Protein AF-A0A2V8RDD7-F1 (afdb_monomer)

Nearest PDB structures (foldseek):
  5are-assembly1_W  TM=2.016E-01  e=3.801E+00  Bos taurus

Secondary structure (DSSP, 8-state):
---------HHHHHHHHHTT---HHHHHHHHHHHHHHHHHHHHHHHH-SS-HHHHHHHHIIIIIHHHS-HHHHHHIIIIITTTHHHHHHHHHHHHHHHHHHHHHTSSHHHHHHHHHHHHHHHHHHHT--S--TT-HHHHHHHHHHHHHHHTTHHHHSHHHHHHHH-TT-TT-

Structure (mmCIF, N/CA/C/O backbone):
data_AF-A0A2V8RDD7-F1
#
_entry.id   AF-A0A2V8RDD7-F1
#
loop_
_atom_site.group_PDB
_atom_site.id
_atom_site.type_symbol
_atom_site.label_atom_id
_atom_site.label_alt_id
_atom_site.label_comp_id
_atom_site.label_asym_id
_atom_site.label_entity_id
_atom_site.label_seq_id
_atom_site.pdbx_PDB_ins_code
_atom_site.Cartn_x
_atom_site.Cartn_y
_atom_site.Cartn_z
_atom_site.occupancy
_atom_site.B_iso_or_equiv
_atom_site.auth_seq_id
_atom_site.auth_comp_id
_atom_site.auth_asym_id
_atom_site.auth_atom_id
_atom_site.pdbx_PDB_model_num
ATOM 1 N N . MET A 1 1 ? -49.314 43.695 28.222 1.00 44.41 1 MET A N 1
ATOM 2 C CA . MET A 1 1 ? -48.273 44.229 27.317 1.00 44.41 1 MET A CA 1
ATOM 3 C C . MET A 1 1 ? -47.428 43.053 26.848 1.00 44.41 1 MET A C 1
ATOM 5 O O . MET A 1 1 ? -47.129 42.182 27.652 1.00 44.41 1 MET A O 1
ATOM 9 N N . ARG A 1 2 ? -47.237 42.940 25.533 1.00 45.41 2 ARG A N 1
ATOM 10 C CA . ARG A 1 2 ? -46.860 41.730 24.786 1.00 45.41 2 ARG A CA 1
ATOM 11 C C . ARG A 1 2 ? -45.346 41.461 24.852 1.00 45.41 2 ARG A C 1
ATOM 13 O O . ARG A 1 2 ? -44.582 42.398 24.696 1.00 45.41 2 ARG A O 1
ATOM 20 N N . MET A 1 3 ? -45.004 40.185 25.052 1.00 47.72 3 MET A N 1
ATOM 21 C CA . MET A 1 3 ? -43.829 39.404 24.612 1.00 47.72 3 MET A CA 1
ATOM 22 C C . MET A 1 3 ? -42.486 40.094 24.306 1.00 47.72 3 MET A C 1
ATOM 24 O O . MET A 1 3 ? -42.418 40.901 23.390 1.00 47.72 3 MET A O 1
ATOM 28 N N . SER A 1 4 ? -41.405 39.538 24.870 1.00 47.62 4 SER A N 1
ATOM 29 C CA . SER A 1 4 ? -40.337 38.894 24.074 1.00 47.62 4 SER A CA 1
ATOM 30 C C . SER A 1 4 ? -39.415 38.056 24.977 1.00 47.62 4 SER A C 1
ATOM 32 O O . SER A 1 4 ? -38.460 38.563 25.561 1.00 47.62 4 SER A O 1
ATOM 34 N N . HIS A 1 5 ? -39.714 36.762 25.113 1.00 51.16 5 HIS A N 1
ATOM 35 C CA . HIS A 1 5 ? -38.709 35.777 25.511 1.00 51.16 5 HIS A CA 1
ATOM 36 C C . HIS A 1 5 ? -37.830 35.544 24.278 1.00 51.16 5 HIS A C 1
ATOM 38 O O . HIS A 1 5 ? -38.312 34.984 23.294 1.00 51.16 5 HIS A O 1
ATOM 44 N N . ASP A 1 6 ? -36.581 36.005 24.317 1.00 54.28 6 ASP A N 1
ATOM 45 C CA . ASP A 1 6 ? -35.555 35.647 23.336 1.00 54.28 6 ASP A CA 1
ATOM 46 C C . ASP A 1 6 ? -35.332 34.129 23.391 1.00 54.28 6 ASP A C 1
ATOM 48 O O . ASP A 1 6 ? -34.621 33.596 24.246 1.00 54.28 6 ASP A O 1
ATOM 52 N N . SER A 1 7 ? -35.995 33.404 22.493 1.00 57.12 7 SER A N 1
ATOM 53 C CA . SER A 1 7 ? -35.733 31.995 22.235 1.00 57.12 7 SER A CA 1
ATOM 54 C C . SER A 1 7 ? -34.430 31.889 21.446 1.00 57.12 7 SER A C 1
ATOM 56 O O . SER A 1 7 ? -34.417 32.056 20.226 1.00 57.12 7 SER A O 1
ATOM 58 N N . LEU A 1 8 ? -33.323 31.627 22.145 1.00 60.16 8 LEU A N 1
ATOM 59 C CA . LEU A 1 8 ? -32.070 31.221 21.509 1.00 60.16 8 LEU A CA 1
ATOM 60 C C . LEU A 1 8 ? -32.330 30.017 20.581 1.00 60.16 8 LEU A C 1
ATOM 62 O O . LEU A 1 8 ? -33.080 29.114 20.964 1.00 60.16 8 LEU A O 1
ATOM 66 N N . PRO A 1 9 ? -31.722 29.970 19.383 1.00 55.25 9 PRO A N 1
ATOM 67 C CA . PRO A 1 9 ? -32.050 28.973 18.372 1.00 55.25 9 PRO A CA 1
ATOM 68 C C . PRO A 1 9 ? -31.602 27.573 18.820 1.00 55.25 9 PRO A C 1
ATOM 70 O O . PRO A 1 9 ? -30.424 27.215 18.731 1.00 55.25 9 PRO A O 1
ATOM 73 N N . SER A 1 10 ? -32.567 26.760 19.260 1.00 60.62 10 SER A N 1
ATOM 74 C CA . SER A 1 10 ? -32.457 25.309 19.502 1.00 60.62 10 SER A CA 1
ATOM 75 C C . SER A 1 10 ? -31.852 24.553 18.317 1.00 60.62 10 SER A C 1
ATOM 77 O O . SER A 1 10 ? -31.204 23.513 18.468 1.00 60.62 10 SER A O 1
ATOM 79 N N . ASP A 1 11 ? -32.019 25.122 17.131 1.00 58.12 11 ASP A N 1
ATOM 80 C CA . ASP A 1 11 ? -31.731 24.498 15.847 1.00 58.12 11 ASP A CA 1
ATOM 81 C C . ASP A 1 11 ? -30.219 24.432 15.585 1.00 58.12 11 ASP A C 1
ATOM 83 O O . ASP A 1 11 ? -29.720 23.474 14.992 1.00 58.12 11 ASP A O 1
ATOM 87 N N . ALA A 1 12 ? -29.451 25.383 16.129 1.00 55.59 12 ALA A N 1
ATOM 88 C CA . ALA A 1 12 ? -27.992 25.388 16.033 1.00 55.59 12 ALA A CA 1
ATOM 89 C C . ALA A 1 12 ? -27.339 24.287 16.892 1.00 55.59 12 ALA A C 1
ATOM 91 O O . ALA A 1 12 ? -26.274 23.767 16.543 1.00 55.59 12 ALA A O 1
ATOM 92 N N . PHE A 1 13 ? -27.973 23.895 18.003 1.00 53.38 13 PHE A N 1
ATOM 93 C CA . PHE A 1 13 ? -27.501 22.796 18.851 1.00 53.38 13 PHE A CA 1
ATOM 94 C C . PHE A 1 13 ? -27.863 21.430 18.247 1.00 53.38 13 PHE A C 1
ATOM 96 O O . PHE A 1 13 ? -27.033 20.518 18.243 1.00 53.38 13 PHE A O 1
ATOM 103 N N . ALA A 1 14 ? -29.054 21.315 17.649 1.00 53.53 14 ALA A N 1
ATOM 104 C CA . ALA A 1 14 ? -29.490 20.120 16.926 1.00 53.53 14 ALA A CA 1
ATOM 105 C C . ALA A 1 14 ? -28.627 19.844 15.677 1.00 53.53 14 ALA A C 1
ATOM 107 O O . ALA A 1 14 ? -28.181 18.713 15.470 1.00 53.53 14 ALA A O 1
ATOM 108 N N . ALA A 1 15 ? -28.287 20.882 14.903 1.00 51.41 15 ALA A N 1
ATOM 109 C CA . ALA A 1 15 ? -27.390 20.766 13.749 1.00 51.41 15 ALA A CA 1
ATOM 110 C C . ALA A 1 15 ? -25.961 20.340 14.144 1.00 51.41 15 ALA A C 1
ATOM 112 O O . ALA A 1 15 ? -25.322 19.553 13.445 1.00 51.41 15 ALA A O 1
ATOM 113 N N . ARG A 1 16 ? -25.469 20.792 15.308 1.00 51.81 16 ARG A N 1
ATOM 114 C CA . ARG A 1 16 ? -24.179 20.356 15.878 1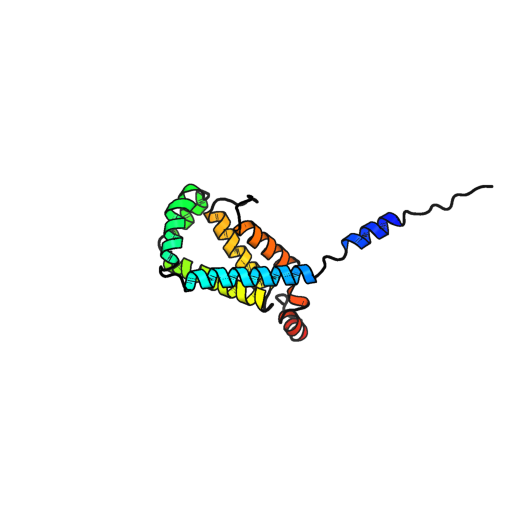.00 51.81 16 ARG A CA 1
ATOM 115 C C . ARG A 1 16 ? -24.195 18.906 16.373 1.00 51.81 16 ARG A C 1
ATOM 117 O O . ARG A 1 16 ? -23.149 18.258 16.377 1.00 51.81 16 ARG A O 1
ATOM 124 N N . ALA A 1 17 ? -25.352 18.391 16.789 1.00 50.78 17 ALA A N 1
ATOM 125 C CA . ALA A 1 17 ? -25.509 17.009 17.242 1.00 50.78 17 ALA A CA 1
ATOM 126 C C . ALA A 1 17 ? -25.613 16.010 16.074 1.00 50.78 17 ALA A C 1
ATOM 128 O O . ALA A 1 17 ? -25.076 14.905 16.170 1.00 50.78 17 ALA A O 1
ATOM 129 N N . ALA A 1 18 ? -26.226 16.412 14.955 1.00 47.41 18 ALA A N 1
ATOM 130 C CA . ALA A 1 18 ? -26.403 15.569 13.769 1.00 47.41 18 ALA A CA 1
ATOM 131 C C . ALA A 1 18 ? -25.075 15.148 13.101 1.00 47.41 18 ALA A C 1
ATOM 133 O O . ALA A 1 18 ? -24.980 14.058 12.545 1.00 47.41 18 ALA A O 1
ATOM 134 N N . PHE A 1 19 ? -24.015 15.955 13.225 1.00 47.34 19 PHE A N 1
ATOM 135 C CA . PHE A 1 19 ? -22.680 15.644 12.689 1.00 47.34 19 PHE A CA 1
ATOM 136 C C . PHE A 1 19 ? -21.835 14.701 13.563 1.00 47.34 19 PHE A C 1
ATOM 138 O O . PHE A 1 19 ? -20.706 14.365 13.201 1.00 47.34 19 PHE A O 1
ATOM 145 N N . ARG A 1 20 ? -22.327 14.276 14.736 1.00 54.03 20 ARG A N 1
ATOM 146 C CA . ARG A 1 20 ? -21.468 13.681 15.778 1.00 54.03 20 ARG A CA 1
ATOM 147 C C . ARG A 1 20 ? -21.349 12.157 15.747 1.00 54.03 20 ARG A C 1
ATOM 149 O O . ARG A 1 20 ? -20.611 11.588 16.552 1.00 54.03 20 ARG A O 1
ATOM 156 N N . TYR A 1 21 ? -22.000 11.496 14.799 1.00 51.59 21 TYR A N 1
ATOM 157 C CA . TYR A 1 21 ? -21.933 10.047 14.665 1.00 51.59 21 TYR A CA 1
ATOM 158 C C . TYR A 1 21 ? -21.514 9.679 13.250 1.00 51.59 21 TYR A C 1
ATOM 160 O O . TYR A 1 21 ? -22.348 9.330 12.427 1.00 51.59 21 TYR A O 1
ATOM 168 N N . VAL A 1 22 ? -20.205 9.698 12.973 1.00 55.88 22 VAL A N 1
ATOM 169 C CA . VAL A 1 22 ? -19.676 8.783 11.953 1.00 55.88 22 VAL A CA 1
ATOM 170 C C . VAL A 1 22 ? -20.031 7.384 12.458 1.00 55.88 22 VAL A C 1
ATOM 172 O O . VAL A 1 22 ? -19.521 6.998 13.520 1.00 55.88 22 VAL A O 1
ATOM 175 N N . PRO A 1 23 ? -20.930 6.634 11.793 1.00 63.59 23 PRO A N 1
ATOM 176 C CA . PRO A 1 23 ? -21.314 5.319 12.271 1.00 63.59 23 PRO A CA 1
ATOM 177 C C . PRO A 1 23 ? -20.066 4.453 12.195 1.00 63.59 23 PRO A C 1
ATOM 179 O O . PRO A 1 23 ? -19.604 4.089 11.119 1.00 63.59 23 PRO A O 1
ATOM 182 N N . ARG A 1 24 ? -19.472 4.153 13.350 1.00 65.81 24 ARG A N 1
ATOM 183 C CA . ARG A 1 24 ? -18.195 3.429 13.444 1.00 65.81 24 ARG A CA 1
ATOM 184 C C . ARG A 1 24 ? -18.250 2.055 12.759 1.00 65.81 24 ARG A C 1
ATOM 186 O O . ARG A 1 24 ? -17.214 1.532 12.372 1.00 65.81 24 ARG A O 1
ATOM 193 N N . ALA A 1 25 ? -19.452 1.517 12.543 1.00 68.62 25 ALA A N 1
ATOM 194 C CA . ALA A 1 25 ? -19.710 0.334 11.727 1.00 68.62 25 ALA A CA 1
ATOM 195 C C . ALA A 1 25 ? -19.284 0.496 10.254 1.00 68.62 25 ALA A C 1
ATOM 197 O O . ALA A 1 25 ? -18.708 -0.430 9.693 1.00 68.62 25 ALA A O 1
ATOM 198 N N . LEU A 1 26 ? -19.478 1.672 9.643 1.00 72.88 26 LEU A N 1
ATOM 199 C CA . LEU A 1 26 ? -19.018 1.945 8.273 1.00 72.88 26 LEU A CA 1
ATOM 200 C C . LEU A 1 26 ? -17.494 1.868 8.166 1.00 72.88 26 LEU A C 1
ATOM 202 O O . LEU A 1 26 ? -16.978 1.346 7.185 1.00 72.88 26 LEU A O 1
ATOM 206 N N . LEU A 1 27 ? -16.773 2.322 9.196 1.00 73.62 27 LEU A N 1
ATOM 207 C CA . LEU A 1 27 ? -15.313 2.218 9.236 1.00 73.62 27 LEU A CA 1
ATOM 208 C C . LEU A 1 27 ? -14.848 0.761 9.316 1.00 73.62 27 LEU A C 1
ATOM 210 O O . LEU A 1 27 ? -13.843 0.412 8.708 1.00 73.62 27 LEU A O 1
ATOM 214 N N . VAL A 1 28 ? -15.580 -0.099 10.030 1.00 74.69 28 VAL A N 1
ATOM 215 C CA . VAL A 1 28 ? -15.287 -1.540 10.081 1.00 74.69 28 VAL A CA 1
ATOM 216 C C . VAL A 1 28 ? -15.555 -2.196 8.727 1.00 74.69 28 VAL A C 1
ATOM 218 O O . VAL A 1 28 ? -14.721 -2.968 8.266 1.00 74.69 28 VAL A O 1
ATOM 221 N N . ILE A 1 29 ? -16.666 -1.857 8.065 1.00 80.81 29 ILE A N 1
ATOM 222 C CA . ILE A 1 29 ? -16.978 -2.362 6.719 1.00 80.81 29 ILE A CA 1
ATOM 223 C C . ILE A 1 29 ? -15.887 -1.939 5.730 1.00 80.81 29 ILE A C 1
ATOM 225 O O . ILE A 1 29 ? -15.358 -2.787 5.019 1.00 80.81 29 ILE A O 1
ATOM 229 N N . LEU A 1 30 ? -15.495 -0.661 5.735 1.00 81.75 30 LEU A N 1
ATOM 230 C CA . LEU A 1 30 ? -14.425 -0.137 4.884 1.00 81.75 30 LEU A CA 1
ATOM 231 C C . LEU A 1 30 ? -13.087 -0.840 5.151 1.00 81.75 30 LEU A C 1
ATOM 233 O O . LEU A 1 30 ? -12.395 -1.226 4.213 1.00 81.75 30 LEU A O 1
ATOM 237 N N . ARG A 1 31 ? -12.744 -1.048 6.429 1.00 83.31 31 ARG A N 1
ATOM 238 C CA . ARG A 1 31 ? -11.522 -1.744 6.856 1.00 83.31 31 ARG A CA 1
ATOM 239 C C . ARG A 1 31 ? -11.487 -3.181 6.343 1.00 83.31 31 ARG A C 1
ATOM 241 O O . ARG A 1 31 ? -10.484 -3.604 5.778 1.00 83.31 31 ARG A O 1
ATOM 248 N N . VAL A 1 32 ? -12.571 -3.929 6.550 1.00 82.38 32 VAL A N 1
ATOM 249 C CA . VAL A 1 32 ? -12.677 -5.322 6.099 1.00 82.38 32 VAL A CA 1
ATOM 250 C C . VAL A 1 32 ? -12.644 -5.381 4.578 1.00 82.38 32 VAL A C 1
ATOM 252 O O . VAL A 1 32 ? -11.918 -6.199 4.030 1.00 82.38 32 VAL A O 1
ATOM 255 N N . HIS A 1 33 ? -13.360 -4.488 3.896 1.00 86.38 33 HIS A N 1
ATOM 256 C CA . HIS A 1 33 ? -13.353 -4.405 2.440 1.00 86.38 33 HIS A CA 1
ATOM 257 C C . HIS A 1 33 ? -11.943 -4.165 1.883 1.00 86.38 33 HIS A C 1
ATOM 259 O O . HIS A 1 33 ? -11.502 -4.907 1.011 1.00 86.38 33 HIS A O 1
ATOM 265 N N . LEU A 1 34 ? -11.204 -3.205 2.448 1.00 85.25 34 LEU A N 1
ATOM 266 C CA . LEU A 1 34 ? -9.799 -2.960 2.114 1.00 85.25 34 LEU A CA 1
ATOM 267 C C . LEU A 1 34 ? -8.916 -4.184 2.357 1.00 85.25 34 LEU A C 1
ATOM 269 O O . LEU A 1 34 ? -8.140 -4.560 1.485 1.00 85.25 34 LEU A O 1
ATOM 273 N N . GLY A 1 35 ? -9.036 -4.802 3.535 1.00 85.06 35 GLY A N 1
ATOM 274 C CA . GLY A 1 35 ? -8.262 -5.992 3.878 1.00 85.06 35 GLY A CA 1
ATOM 275 C C . GLY A 1 35 ? -8.516 -7.139 2.900 1.00 85.06 35 GLY A C 1
ATOM 276 O O . GLY A 1 35 ? -7.573 -7.768 2.433 1.00 85.06 35 GLY A O 1
ATOM 277 N N . VAL A 1 36 ? -9.781 -7.368 2.535 1.00 88.62 36 VAL A N 1
ATOM 278 C CA . VAL A 1 36 ? -10.169 -8.392 1.556 1.00 88.62 36 VAL A CA 1
ATOM 279 C C . VAL A 1 36 ? -9.614 -8.075 0.172 1.00 88.62 36 VAL A C 1
ATOM 281 O O . VAL A 1 36 ? -9.021 -8.963 -0.431 1.00 88.62 36 VAL A O 1
ATOM 284 N N . ILE A 1 37 ? -9.766 -6.842 -0.326 1.00 89.06 37 ILE A N 1
ATOM 285 C CA . ILE A 1 37 ? -9.244 -6.463 -1.648 1.00 89.06 37 ILE A CA 1
ATOM 286 C C . ILE A 1 37 ? -7.739 -6.706 -1.713 1.00 89.06 37 ILE A C 1
ATOM 288 O O . ILE A 1 37 ? -7.295 -7.379 -2.635 1.00 89.06 37 ILE A O 1
ATOM 292 N N . LEU A 1 38 ? -6.979 -6.248 -0.712 1.00 87.44 38 LEU A N 1
ATOM 293 C CA . LEU A 1 38 ? -5.521 -6.407 -0.696 1.00 87.44 38 LEU A CA 1
ATOM 294 C C . LEU A 1 38 ? -5.085 -7.870 -0.713 1.00 87.44 38 LEU A C 1
ATOM 296 O O . LEU A 1 38 ? -4.141 -8.230 -1.410 1.00 87.44 38 LEU A O 1
ATOM 300 N N . LEU A 1 39 ? -5.790 -8.726 0.024 1.00 88.69 39 LEU A N 1
ATOM 301 C CA . LEU A 1 39 ? -5.493 -10.155 0.039 1.00 88.69 39 LEU A CA 1
ATOM 302 C C . LEU A 1 39 ? -5.869 -10.829 -1.276 1.00 88.69 39 LEU A C 1
ATOM 304 O O . LEU A 1 39 ? -5.126 -11.678 -1.752 1.00 88.69 39 LEU A O 1
ATOM 308 N N . VAL A 1 40 ? -6.995 -10.457 -1.883 1.00 88.88 40 VAL A N 1
ATOM 309 C CA . VAL A 1 40 ? -7.403 -11.003 -3.184 1.00 88.88 40 VAL A CA 1
ATOM 310 C C . VAL A 1 40 ? -6.432 -10.566 -4.282 1.00 88.88 40 VAL A C 1
ATOM 312 O O . VAL A 1 40 ? -6.047 -11.396 -5.106 1.00 88.88 40 VAL A O 1
ATOM 315 N N . THR A 1 41 ? -5.989 -9.305 -4.280 1.00 86.50 41 THR A N 1
ATOM 316 C CA . THR A 1 41 ? -4.999 -8.813 -5.247 1.00 86.50 41 THR A CA 1
ATOM 317 C C . THR A 1 41 ? -3.646 -9.489 -5.063 1.00 86.50 41 THR A C 1
ATOM 319 O O . THR A 1 41 ? -3.048 -9.914 -6.050 1.00 86.50 41 THR A O 1
ATOM 322 N N . ASP A 1 42 ? -3.181 -9.650 -3.821 1.00 87.75 42 ASP A N 1
ATOM 323 C CA . ASP A 1 42 ? -1.897 -10.298 -3.537 1.00 87.75 42 ASP A CA 1
ATOM 324 C C . ASP A 1 42 ? -1.930 -11.799 -3.872 1.00 87.75 42 ASP A C 1
ATOM 326 O O . ASP A 1 42 ? -1.046 -12.311 -4.558 1.00 87.75 42 ASP A O 1
ATOM 330 N N . LEU A 1 43 ? -3.016 -12.499 -3.523 1.00 87.88 43 LEU A N 1
ATOM 331 C CA . LEU A 1 43 ? -3.225 -13.892 -3.930 1.00 87.88 43 LEU A CA 1
ATOM 332 C C . LEU A 1 43 ? -3.261 -14.044 -5.454 1.00 87.88 43 LEU A C 1
ATOM 334 O O . LEU A 1 43 ? -2.720 -15.015 -5.987 1.00 87.88 43 LEU A O 1
ATOM 338 N N . GLY A 1 44 ? -3.852 -13.084 -6.168 1.00 83.75 44 GLY A N 1
ATOM 339 C CA . GLY A 1 44 ? -3.804 -13.028 -7.629 1.00 83.75 44 GLY A CA 1
ATOM 340 C C . GLY A 1 44 ? -2.370 -12.953 -8.160 1.00 83.75 44 GLY A C 1
ATOM 341 O O . GLY A 1 44 ? -2.021 -13.684 -9.085 1.00 83.75 44 GLY A O 1
ATOM 342 N N . LYS A 1 45 ? -1.508 -12.152 -7.521 1.00 83.88 45 LYS A N 1
ATOM 343 C CA . LYS A 1 45 ? -0.079 -12.035 -7.868 1.00 83.88 45 LYS A CA 1
ATOM 344 C C . LYS A 1 45 ? 0.714 -13.300 -7.534 1.00 83.88 45 LYS A C 1
ATOM 346 O O . LYS A 1 45 ? 1.605 -13.675 -8.289 1.00 83.88 45 LYS A O 1
ATOM 351 N N . MET A 1 46 ? 0.382 -13.979 -6.436 1.00 84.88 46 MET A N 1
ATOM 352 C CA . MET A 1 46 ? 1.028 -15.234 -6.026 1.00 84.88 46 MET A CA 1
ATOM 353 C C . MET A 1 46 ? 0.637 -16.433 -6.897 1.00 84.88 46 MET A C 1
ATOM 355 O O . MET A 1 46 ? 1.442 -17.337 -7.104 1.00 84.88 46 MET A O 1
ATOM 359 N N . THR A 1 47 ? -0.609 -16.465 -7.373 1.00 85.31 47 THR A N 1
ATOM 360 C CA . THR A 1 47 ? -1.158 -17.577 -8.171 1.00 85.31 47 THR A CA 1
ATOM 361 C C . THR A 1 47 ? -1.014 -17.366 -9.678 1.00 85.31 47 THR A C 1
ATOM 363 O O . THR A 1 47 ? -1.312 -18.274 -10.462 1.00 85.31 47 THR A O 1
ATOM 366 N N . ALA A 1 48 ? -0.535 -16.193 -10.100 1.00 81.94 48 ALA A N 1
ATOM 367 C CA . ALA A 1 48 ? -0.232 -15.900 -11.490 1.00 81.94 48 ALA A CA 1
ATOM 368 C C . ALA A 1 48 ? 0.809 -16.884 -12.053 1.00 81.94 48 ALA A C 1
ATOM 370 O O . ALA A 1 48 ? 1.776 -17.267 -11.398 1.00 81.94 48 ALA A O 1
ATOM 371 N N . ARG A 1 49 ? 0.622 -17.287 -13.318 1.00 75.00 49 ARG A N 1
ATOM 372 C CA . ARG A 1 49 ? 1.550 -18.199 -14.018 1.00 75.00 49 ARG A CA 1
ATOM 373 C C . ARG A 1 49 ? 2.920 -17.572 -14.282 1.00 75.00 49 ARG A C 1
ATOM 375 O O . ARG A 1 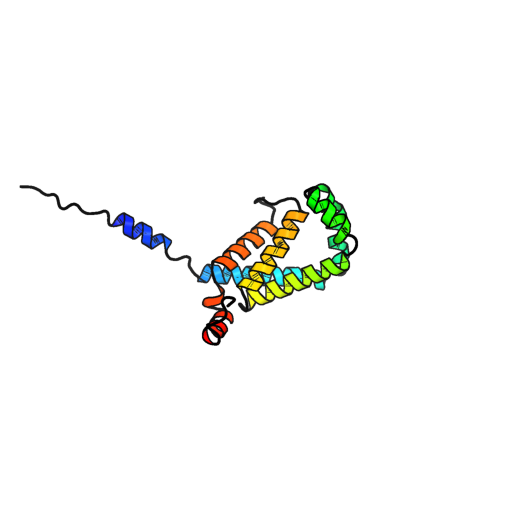49 ? 3.891 -18.299 -14.462 1.00 75.00 49 ARG A O 1
ATOM 382 N N . ALA A 1 50 ? 2.977 -16.246 -14.365 1.00 81.19 50 ALA A N 1
ATOM 383 C CA . ALA A 1 50 ? 4.198 -15.484 -14.572 1.00 81.19 50 ALA A CA 1
ATOM 384 C C . ALA A 1 50 ? 4.599 -14.787 -13.264 1.00 81.19 50 ALA A C 1
ATOM 386 O O . ALA A 1 50 ? 3.718 -14.388 -12.502 1.00 81.19 50 ALA A O 1
ATOM 387 N N . PRO A 1 51 ? 5.905 -14.611 -13.000 1.00 84.44 51 PRO A N 1
ATOM 388 C CA . PRO A 1 51 ? 6.354 -13.916 -11.804 1.00 84.44 51 PRO A CA 1
ATOM 389 C C . PRO A 1 51 ? 5.917 -12.448 -11.850 1.00 84.44 51 PRO A C 1
ATOM 391 O O . PRO A 1 51 ? 6.146 -11.759 -12.846 1.00 84.44 51 PRO A O 1
ATOM 394 N N . PHE A 1 52 ? 5.352 -11.952 -10.746 1.00 86.19 52 PHE A N 1
ATOM 395 C CA . PHE A 1 52 ? 4.903 -10.561 -10.611 1.00 86.19 52 PHE A CA 1
ATOM 396 C C . PHE A 1 52 ? 6.010 -9.542 -10.939 1.00 86.19 52 PHE A C 1
ATOM 398 O O . PHE A 1 52 ? 5.737 -8.471 -11.473 1.00 86.19 52 PHE A O 1
ATOM 405 N N . SER A 1 53 ? 7.281 -9.894 -10.718 1.00 87.19 53 SER A N 1
ATOM 406 C CA . SER A 1 53 ? 8.426 -9.066 -11.108 1.00 87.19 53 SER A CA 1
ATOM 407 C C . SER A 1 53 ? 8.453 -8.719 -12.600 1.00 87.19 53 SER A C 1
ATOM 409 O O . SER A 1 53 ? 8.876 -7.621 -12.948 1.00 87.19 53 SER A O 1
ATOM 411 N N . ALA A 1 54 ? 8.010 -9.624 -13.480 1.00 86.75 54 ALA A N 1
ATOM 412 C CA . ALA A 1 54 ? 7.973 -9.384 -14.923 1.00 86.75 54 ALA A CA 1
ATOM 413 C C . ALA A 1 54 ? 6.849 -8.412 -15.306 1.00 86.75 54 ALA A C 1
ATOM 415 O O . ALA A 1 54 ? 7.060 -7.509 -16.114 1.00 86.75 54 ALA A O 1
ATOM 416 N N . GLU A 1 55 ? 5.676 -8.555 -14.687 1.00 86.81 55 GLU A N 1
ATOM 417 C CA . GLU A 1 55 ? 4.554 -7.630 -14.868 1.00 86.81 55 GLU A CA 1
ATOM 418 C C . GLU A 1 55 ? 4.900 -6.233 -14.336 1.00 86.81 55 GLU A C 1
ATOM 420 O O . GLU A 1 55 ? 4.704 -5.234 -15.030 1.00 86.81 55 GLU A O 1
ATOM 425 N N . MET A 1 56 ? 5.501 -6.166 -13.143 1.00 87.75 56 MET A N 1
ATOM 426 C CA . MET A 1 56 ? 5.972 -4.918 -12.550 1.00 87.75 56 MET A CA 1
ATOM 427 C C . MET A 1 56 ? 7.009 -4.237 -13.445 1.00 87.75 56 MET A C 1
ATOM 429 O O . MET A 1 56 ? 6.915 -3.034 -13.673 1.00 87.75 56 MET A O 1
ATOM 433 N N . LEU A 1 57 ? 7.979 -4.986 -13.975 1.00 89.12 57 LEU A N 1
ATOM 434 C CA . LEU A 1 57 ? 9.007 -4.434 -14.855 1.00 89.12 57 LEU A CA 1
ATOM 435 C C . LEU A 1 57 ? 8.399 -3.894 -16.157 1.00 89.12 57 LEU A C 1
ATOM 437 O O . LEU A 1 57 ? 8.682 -2.757 -16.528 1.00 89.12 57 LEU A O 1
ATOM 441 N N . GLY A 1 58 ? 7.480 -4.639 -16.782 1.00 87.38 58 GLY A N 1
ATOM 442 C CA . GLY A 1 58 ? 6.753 -4.176 -17.967 1.00 87.38 58 GLY A CA 1
ATOM 443 C C . GLY A 1 58 ? 5.929 -2.909 -17.708 1.00 87.38 58 GLY A C 1
ATOM 444 O O . GLY A 1 58 ? 5.935 -1.981 -18.520 1.00 87.38 58 GLY A O 1
ATOM 445 N N . PHE A 1 59 ? 5.271 -2.820 -16.550 1.00 87.75 59 PHE A N 1
ATOM 446 C CA . PHE A 1 59 ? 4.566 -1.611 -16.122 1.00 87.75 59 PHE A CA 1
ATOM 447 C C . PHE A 1 59 ? 5.525 -0.430 -15.897 1.00 87.75 59 PHE A C 1
ATOM 449 O O . PHE A 1 59 ? 5.243 0.693 -16.330 1.00 87.75 59 PHE A O 1
ATOM 456 N N . LEU A 1 60 ? 6.664 -0.666 -15.242 1.00 88.31 60 LEU A N 1
ATOM 457 C CA . LEU A 1 60 ? 7.640 0.376 -14.938 1.00 88.31 60 LEU A CA 1
ATOM 458 C C . LEU A 1 60 ? 8.274 0.943 -16.212 1.00 88.31 60 LEU A C 1
ATOM 460 O O . LEU A 1 60 ? 8.251 2.157 -16.412 1.00 88.31 60 LEU A O 1
ATOM 464 N N . GLU A 1 61 ? 8.782 0.081 -17.090 1.00 88.31 61 GLU A N 1
ATOM 465 C CA . GLU A 1 61 ? 9.442 0.484 -18.336 1.00 88.31 61 GLU A CA 1
ATOM 466 C C . GLU A 1 61 ? 8.453 1.048 -19.364 1.00 88.31 61 GLU A C 1
ATOM 468 O O . GLU A 1 61 ? 8.753 2.027 -20.051 1.00 88.31 61 GLU A O 1
ATOM 473 N N . GLY A 1 62 ? 7.254 0.465 -19.459 1.00 85.50 62 GLY A N 1
ATOM 474 C CA . GLY A 1 62 ? 6.252 0.858 -20.447 1.00 85.50 62 GLY A CA 1
ATOM 475 C C . GLY A 1 62 ? 5.465 2.110 -20.063 1.00 85.50 62 GLY A C 1
ATOM 476 O O . GLY A 1 62 ? 5.284 3.007 -20.892 1.00 85.50 62 GLY A O 1
ATOM 477 N N . TYR A 1 63 ? 4.992 2.180 -18.816 1.00 85.38 63 TYR A N 1
ATOM 478 C CA . TYR A 1 63 ? 4.062 3.214 -18.359 1.00 85.38 63 TYR A CA 1
ATOM 479 C C . TYR A 1 63 ? 4.702 4.194 -17.373 1.00 85.38 63 TYR A C 1
ATOM 481 O O . TYR A 1 63 ? 4.594 5.408 -17.572 1.00 85.38 63 TYR A O 1
ATOM 489 N N . ALA A 1 64 ? 5.375 3.709 -16.324 1.00 85.50 64 ALA A N 1
ATOM 490 C CA . ALA A 1 64 ? 5.895 4.592 -15.276 1.00 85.50 64 ALA A CA 1
ATOM 491 C C . ALA A 1 64 ? 6.980 5.541 -15.808 1.00 85.50 64 ALA A C 1
ATOM 493 O O . ALA A 1 64 ? 6.954 6.732 -15.509 1.00 85.50 64 ALA A O 1
ATOM 494 N N . MET A 1 65 ? 7.869 5.060 -16.684 1.00 87.06 65 MET A N 1
ATOM 495 C CA . MET A 1 65 ? 8.907 5.884 -17.324 1.00 87.06 65 MET A CA 1
ATOM 496 C C . MET A 1 65 ? 8.372 7.000 -18.220 1.00 87.06 65 MET A C 1
ATOM 498 O O . MET A 1 65 ? 9.102 7.934 -18.533 1.00 87.06 65 MET A O 1
ATOM 502 N N . ARG A 1 66 ? 7.105 6.930 -18.639 1.00 84.62 66 ARG A N 1
ATOM 503 C CA . ARG A 1 66 ? 6.477 7.972 -19.462 1.00 84.62 66 ARG A CA 1
ATOM 504 C C . ARG A 1 66 ? 5.705 8.993 -18.635 1.00 84.62 66 ARG A C 1
ATOM 506 O O . ARG A 1 66 ? 5.559 10.127 -19.072 1.00 84.62 66 ARG A O 1
ATOM 513 N N . ASN A 1 67 ? 5.196 8.588 -17.471 1.00 84.19 67 ASN A N 1
ATOM 514 C CA . ASN A 1 67 ? 4.217 9.368 -16.712 1.00 84.19 67 ASN A CA 1
ATOM 515 C C . ASN A 1 67 ? 4.730 9.862 -15.352 1.00 84.19 67 ASN A C 1
ATOM 517 O O . ASN A 1 67 ? 4.258 10.889 -14.870 1.00 84.19 67 ASN A O 1
ATOM 521 N N . ALA A 1 68 ? 5.672 9.158 -14.716 1.00 83.31 68 ALA A N 1
ATOM 522 C CA . ALA A 1 68 ? 6.210 9.560 -13.418 1.00 83.31 68 ALA A CA 1
ATOM 523 C C . ALA A 1 68 ? 6.969 10.895 -13.512 1.00 83.31 68 ALA A C 1
ATOM 525 O O . ALA A 1 68 ? 7.468 11.269 -14.571 1.00 83.31 68 ALA A O 1
ATOM 526 N N . SER A 1 69 ? 7.097 11.614 -12.395 1.00 83.50 69 SER A N 1
ATOM 527 C CA . SER A 1 69 ? 7.899 12.844 -12.348 1.00 83.50 69 SER A CA 1
ATOM 528 C C . SER A 1 69 ? 9.383 12.541 -12.582 1.00 83.50 69 SER A C 1
ATOM 530 O O . SER A 1 69 ? 9.865 11.489 -12.172 1.00 83.50 69 SER A O 1
ATOM 532 N N . GLY A 1 70 ? 10.140 13.461 -13.191 1.00 83.56 70 GLY A N 1
ATOM 533 C CA . GLY A 1 70 ? 11.546 13.208 -13.556 1.00 83.56 70 GLY A CA 1
ATOM 534 C C . GLY A 1 70 ? 12.436 12.754 -12.387 1.00 83.56 70 GLY A C 1
ATOM 535 O O . GLY A 1 70 ? 13.252 11.849 -12.541 1.00 83.56 70 GLY A O 1
ATOM 536 N N . ALA A 1 71 ? 12.226 13.300 -11.184 1.00 85.44 71 ALA A N 1
ATOM 537 C CA . ALA A 1 71 ? 12.947 12.862 -9.986 1.00 85.44 71 ALA A CA 1
ATOM 538 C C . ALA A 1 71 ? 12.595 11.417 -9.580 1.00 85.44 71 ALA A C 1
ATOM 540 O O . ALA A 1 71 ? 13.476 10.640 -9.213 1.00 85.44 71 ALA A O 1
ATOM 541 N N . TYR A 1 72 ? 11.316 11.037 -9.676 1.00 85.50 72 TYR A N 1
ATOM 542 C CA . TYR A 1 72 ? 10.873 9.679 -9.363 1.00 85.50 72 TYR A CA 1
ATOM 543 C C . TYR A 1 72 ? 11.276 8.688 -10.461 1.00 85.50 72 TYR A C 1
ATOM 545 O O . TYR A 1 72 ? 11.655 7.563 -10.156 1.00 85.50 72 TYR A O 1
ATOM 553 N N . GLN A 1 73 ? 11.297 9.110 -11.730 1.00 87.38 73 GLN A N 1
ATOM 554 C CA . GLN A 1 73 ? 11.827 8.303 -12.831 1.00 87.38 73 GLN A CA 1
ATOM 555 C C . GLN A 1 73 ? 13.286 7.914 -12.590 1.00 87.38 73 GLN A C 1
ATOM 557 O O . GLN A 1 73 ? 13.633 6.746 -12.734 1.00 87.38 73 GLN A O 1
ATOM 562 N N . HIS A 1 74 ? 14.120 8.859 -12.150 1.00 88.25 74 HIS A N 1
ATOM 563 C CA . HIS A 1 74 ? 15.518 8.579 -11.824 1.00 88.25 74 HIS A CA 1
ATOM 564 C C . HIS A 1 74 ? 15.652 7.552 -10.685 1.00 88.25 74 HIS A C 1
ATOM 566 O O . HIS A 1 74 ? 16.453 6.622 -10.775 1.00 88.25 74 HIS A O 1
ATOM 572 N N . PHE A 1 75 ? 14.829 7.667 -9.637 1.00 89.00 75 PHE A N 1
ATOM 573 C CA . PHE A 1 75 ? 14.759 6.670 -8.560 1.00 89.00 75 PHE A CA 1
ATOM 574 C C . PHE A 1 75 ? 14.364 5.281 -9.086 1.00 89.00 75 PHE A C 1
ATOM 576 O O . PHE A 1 75 ? 15.014 4.282 -8.767 1.00 89.00 75 PHE A O 1
ATOM 583 N N . LEU A 1 76 ? 13.333 5.216 -9.930 1.00 89.38 76 LEU A N 1
ATOM 584 C CA . LEU A 1 76 ? 12.877 3.967 -10.529 1.00 89.38 76 LEU A CA 1
ATOM 585 C C . LEU A 1 76 ? 13.968 3.333 -11.406 1.00 89.38 76 LEU A C 1
ATOM 587 O O . LEU A 1 76 ? 14.228 2.142 -11.266 1.00 89.38 76 LEU A O 1
ATOM 591 N N . GLN A 1 77 ? 14.643 4.116 -12.251 1.00 90.38 77 GLN A N 1
ATOM 592 C CA . GLN A 1 77 ? 15.698 3.632 -13.150 1.00 90.38 77 GLN A CA 1
ATOM 593 C C . GLN A 1 77 ? 16.934 3.127 -12.412 1.00 90.38 77 GLN A C 1
ATOM 595 O O . GLN A 1 77 ? 17.509 2.120 -12.816 1.00 90.38 77 GLN A O 1
ATOM 600 N N . GLN A 1 78 ? 17.352 3.804 -11.341 1.00 91.12 78 GLN A N 1
ATOM 601 C CA . GLN A 1 78 ? 18.593 3.448 -10.653 1.00 91.12 78 GLN A CA 1
ATOM 602 C C . GLN A 1 78 ? 18.418 2.384 -9.571 1.00 91.12 78 GLN A C 1
ATOM 604 O O . GLN A 1 78 ? 19.352 1.626 -9.316 1.00 91.12 78 GLN A O 1
ATOM 609 N N . LEU A 1 79 ? 17.250 2.313 -8.926 1.00 89.75 79 LEU A N 1
ATOM 610 C CA . LEU A 1 79 ? 17.038 1.419 -7.783 1.00 89.75 79 LEU A CA 1
ATOM 611 C C . LEU A 1 79 ? 15.990 0.344 -8.051 1.00 89.75 79 LEU A C 1
ATOM 613 O O . LEU A 1 79 ? 16.257 -0.828 -7.782 1.00 89.75 79 LEU A O 1
ATOM 617 N N . VAL A 1 80 ? 14.826 0.717 -8.587 1.00 88.62 80 VAL A N 1
ATOM 618 C CA . VAL A 1 80 ? 13.675 -0.197 -8.665 1.00 88.62 80 VAL A CA 1
ATOM 619 C C . VAL A 1 80 ? 13.770 -1.152 -9.849 1.00 88.62 80 VAL A C 1
ATOM 621 O O . VAL A 1 80 ? 13.595 -2.350 -9.657 1.00 88.62 80 VAL A O 1
ATOM 624 N N . ILE A 1 81 ? 14.078 -0.660 -11.051 1.00 89.69 81 ILE A N 1
ATOM 625 C CA . ILE A 1 81 ? 14.181 -1.483 -12.268 1.00 89.69 81 ILE A CA 1
ATOM 626 C C . ILE A 1 81 ? 15.303 -2.533 -12.142 1.00 89.69 81 ILE A C 1
ATOM 628 O O . ILE A 1 81 ? 15.022 -3.711 -12.369 1.00 89.69 81 ILE A O 1
ATOM 632 N N . PRO A 1 82 ? 16.532 -2.194 -11.692 1.00 91.38 82 PRO A N 1
ATOM 633 C CA . PRO A 1 82 ? 17.602 -3.186 -11.548 1.00 91.38 82 PRO A CA 1
ATOM 634 C C . PRO A 1 82 ? 17.305 -4.248 -10.481 1.00 91.38 82 PRO A C 1
ATOM 636 O O . PRO A 1 82 ? 17.761 -5.383 -10.591 1.00 91.38 82 PRO A O 1
ATOM 639 N N . HIS A 1 83 ? 16.517 -3.898 -9.459 1.00 91.50 83 HIS A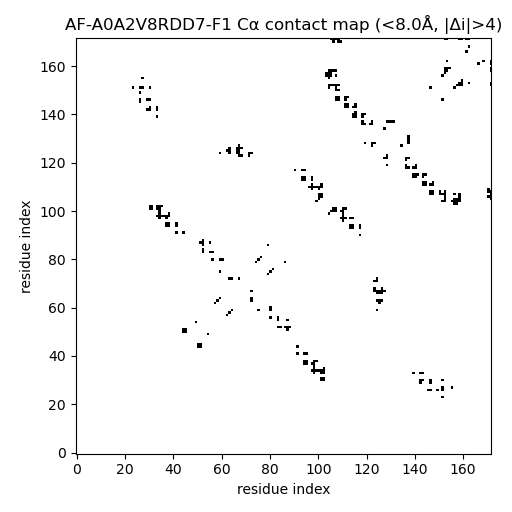 N 1
ATOM 640 C CA . HIS A 1 83 ? 16.144 -4.784 -8.352 1.00 91.50 83 HIS A CA 1
ATOM 641 C C . HIS A 1 83 ? 14.653 -5.151 -8.381 1.00 91.50 83 HIS A C 1
ATOM 643 O O . HIS A 1 83 ? 14.046 -5.375 -7.329 1.00 91.50 83 HIS A O 1
ATOM 649 N N . ALA A 1 84 ? 14.052 -5.237 -9.572 1.00 87.31 84 ALA A N 1
ATOM 650 C CA . ALA A 1 84 ? 12.608 -5.411 -9.729 1.00 87.31 84 ALA A CA 1
ATOM 651 C C . ALA A 1 84 ? 12.071 -6.664 -9.020 1.00 87.31 84 ALA A C 1
ATOM 653 O O . ALA A 1 84 ? 10.992 -6.629 -8.434 1.00 87.31 84 ALA A O 1
ATOM 654 N N . ALA A 1 85 ? 12.847 -7.752 -8.995 1.00 87.81 85 ALA A N 1
ATOM 655 C CA . ALA A 1 85 ? 12.490 -8.955 -8.248 1.00 87.81 85 ALA A CA 1
ATOM 656 C C . ALA A 1 85 ? 12.350 -8.677 -6.742 1.00 87.81 85 ALA A C 1
ATOM 658 O O . ALA A 1 85 ? 11.326 -9.003 -6.147 1.00 87.81 85 ALA A O 1
ATOM 659 N N . LEU A 1 86 ? 13.329 -8.009 -6.129 1.00 89.19 86 LEU A N 1
ATOM 660 C CA . LEU A 1 86 ? 13.300 -7.686 -4.701 1.00 89.19 86 LEU A CA 1
ATOM 661 C C . LEU A 1 86 ? 12.137 -6.746 -4.360 1.00 89.19 86 LEU A C 1
ATOM 663 O O . LEU A 1 86 ? 11.398 -7.007 -3.413 1.00 89.19 86 LEU A O 1
ATOM 667 N N . PHE A 1 87 ? 11.932 -5.695 -5.158 1.00 89.12 87 PHE A N 1
ATOM 668 C CA . PHE A 1 87 ? 10.812 -4.774 -4.957 1.00 89.12 87 PHE A CA 1
ATOM 669 C C . PHE A 1 87 ? 9.457 -5.461 -5.137 1.00 89.12 87 PHE A C 1
ATOM 671 O O . PHE A 1 87 ? 8.542 -5.180 -4.369 1.00 89.12 87 PHE A O 1
ATOM 678 N N . SER A 1 88 ? 9.338 -6.405 -6.075 1.00 89.06 88 SER A N 1
ATOM 679 C CA . SER A 1 88 ? 8.106 -7.176 -6.260 1.00 89.06 88 SER A CA 1
ATOM 680 C C . SER A 1 88 ? 7.753 -7.999 -5.014 1.00 89.06 88 SER A C 1
ATOM 682 O O . SER A 1 88 ? 6.614 -7.944 -4.556 1.00 89.06 88 SER A O 1
ATOM 684 N N . TYR A 1 89 ? 8.737 -8.653 -4.382 1.00 90.44 89 TYR A N 1
ATOM 685 C CA . TYR A 1 89 ? 8.521 -9.373 -3.124 1.00 90.44 89 TYR A CA 1
ATOM 686 C C . TYR A 1 89 ? 8.191 -8.438 -1.960 1.00 90.44 89 TYR A C 1
ATOM 688 O O . TYR A 1 89 ? 7.337 -8.772 -1.144 1.00 90.44 89 TYR A O 1
ATOM 696 N N . LEU A 1 90 ? 8.834 -7.268 -1.878 1.00 89.69 90 LEU A N 1
ATOM 697 C CA . LEU A 1 90 ? 8.521 -6.268 -0.851 1.00 89.69 90 LEU A CA 1
ATOM 698 C C . LEU A 1 90 ? 7.097 -5.730 -0.992 1.00 89.69 90 LEU A C 1
ATOM 700 O O . LEU A 1 90 ? 6.412 -5.556 0.013 1.00 89.69 90 LEU A O 1
ATOM 704 N N . VAL A 1 91 ? 6.652 -5.482 -2.226 1.00 90.38 91 VAL A N 1
ATOM 705 C CA . VAL A 1 91 ? 5.279 -5.063 -2.516 1.00 90.38 91 VAL A CA 1
ATOM 706 C C . VAL A 1 91 ? 4.294 -6.142 -2.083 1.00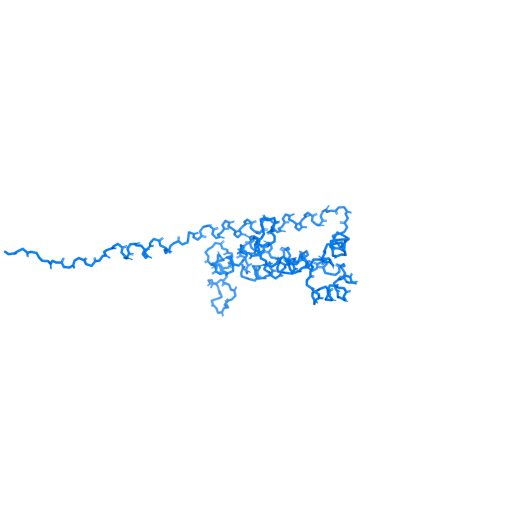 90.38 91 VAL A C 1
ATOM 708 O O . VAL A 1 91 ? 3.386 -5.835 -1.318 1.00 90.38 91 VAL A O 1
ATOM 711 N N . MET A 1 92 ? 4.508 -7.393 -2.498 1.00 90.19 92 MET A N 1
ATOM 712 C CA . MET A 1 92 ? 3.628 -8.508 -2.133 1.00 90.19 92 MET A CA 1
ATOM 713 C C . MET A 1 92 ? 3.582 -8.720 -0.615 1.00 90.19 92 MET A C 1
ATOM 715 O O . MET A 1 92 ? 2.519 -8.754 -0.002 1.00 90.19 92 MET A O 1
ATOM 719 N N . ALA A 1 93 ? 4.744 -8.751 0.044 1.00 89.75 93 ALA A N 1
ATOM 720 C CA . ALA A 1 93 ? 4.816 -8.862 1.498 1.00 89.75 93 ALA A CA 1
ATOM 721 C C . ALA A 1 93 ? 4.107 -7.693 2.201 1.00 89.75 93 ALA A C 1
ATOM 723 O O . ALA A 1 93 ? 3.424 -7.894 3.204 1.00 89.75 93 ALA A O 1
ATOM 724 N N . GLY A 1 94 ? 4.244 -6.474 1.677 1.00 89.50 94 GLY A N 1
ATOM 725 C CA . GLY A 1 94 ? 3.576 -5.294 2.208 1.00 89.50 94 GLY A CA 1
ATOM 726 C C . GLY A 1 94 ? 2.053 -5.349 2.049 1.00 89.50 94 GLY A C 1
ATOM 727 O O . GLY A 1 94 ? 1.339 -5.048 3.007 1.00 89.50 94 GLY A O 1
ATOM 728 N N . GLU A 1 95 ? 1.555 -5.769 0.884 1.00 90.94 95 GLU A N 1
ATOM 729 C CA . GLU A 1 95 ? 0.122 -5.964 0.626 1.00 90.94 95 GLU A CA 1
ATOM 730 C C . GLU A 1 95 ? -0.460 -7.064 1.515 1.00 90.94 95 GLU A C 1
ATOM 732 O O . GLU A 1 95 ? -1.505 -6.855 2.133 1.00 90.94 95 GLU A O 1
ATOM 737 N N . LEU A 1 96 ? 0.251 -8.181 1.675 1.00 89.81 96 LEU A N 1
ATOM 738 C CA . LEU A 1 96 ? -0.145 -9.278 2.552 1.00 89.81 96 LEU A CA 1
ATOM 739 C C . LEU A 1 96 ? -0.212 -8.839 4.021 1.00 89.81 96 LEU A C 1
ATOM 741 O O . LEU A 1 96 ? -1.216 -9.069 4.697 1.00 89.81 96 LEU A O 1
ATOM 745 N N . VAL A 1 97 ? 0.831 -8.173 4.527 1.00 88.62 97 VAL A N 1
ATOM 746 C CA . VAL A 1 97 ? 0.886 -7.685 5.916 1.00 88.62 97 VAL A CA 1
ATOM 747 C C . VAL A 1 97 ? -0.195 -6.637 6.168 1.00 88.62 97 VAL A C 1
ATOM 749 O O . VAL A 1 97 ? -0.875 -6.697 7.197 1.00 88.62 97 VAL A O 1
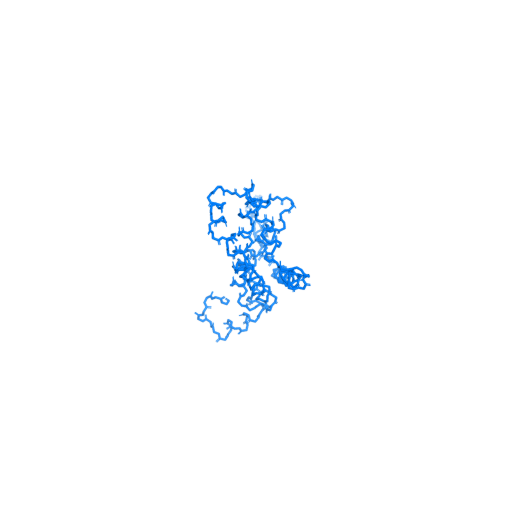ATOM 752 N N . ALA A 1 98 ? -0.389 -5.695 5.243 1.00 88.06 98 ALA A N 1
ATOM 753 C CA . ALA A 1 98 ? -1.428 -4.679 5.358 1.00 88.06 98 ALA A CA 1
ATOM 754 C C . ALA A 1 98 ? -2.833 -5.293 5.284 1.00 88.06 98 ALA A C 1
ATOM 756 O O . ALA A 1 98 ? -3.679 -4.983 6.126 1.00 88.06 98 ALA A O 1
ATOM 757 N N . GLY A 1 99 ? -3.062 -6.200 4.333 1.00 86.62 99 GLY A N 1
ATOM 758 C CA . GLY A 1 99 ? -4.321 -6.910 4.139 1.00 86.62 99 GLY A CA 1
ATOM 759 C C . GLY A 1 99 ? -4.704 -7.743 5.356 1.00 86.62 99 GLY A C 1
ATOM 760 O O . GLY A 1 99 ? -5.809 -7.590 5.878 1.00 86.62 99 GLY A O 1
ATOM 761 N N . LEU A 1 100 ? -3.769 -8.543 5.881 1.00 86.12 100 LEU A N 1
ATOM 762 C CA . LEU A 1 100 ? -3.974 -9.315 7.107 1.00 86.12 100 LEU A CA 1
ATOM 763 C C . LEU A 1 100 ? -4.255 -8.398 8.297 1.00 86.12 100 LEU A C 1
ATOM 765 O O . LEU A 1 100 ? -5.252 -8.605 8.978 1.00 86.12 100 LEU A O 1
ATOM 769 N N . SER A 1 101 ? -3.445 -7.356 8.508 1.00 84.19 101 SER A N 1
ATOM 770 C CA . SER A 1 101 ? -3.607 -6.423 9.636 1.00 84.19 101 SER A CA 1
ATOM 771 C C . SER A 1 101 ? -4.958 -5.700 9.618 1.00 84.19 101 SER A C 1
ATOM 773 O O . SER A 1 101 ? -5.615 -5.558 10.653 1.00 84.19 101 SER A O 1
ATOM 775 N N . LEU A 1 102 ? -5.408 -5.261 8.438 1.00 82.44 102 LEU A N 1
ATOM 776 C CA . LEU A 1 102 ? -6.717 -4.627 8.258 1.00 82.44 102 LEU A CA 1
ATOM 777 C C . LEU A 1 102 ? -7.862 -5.637 8.404 1.00 82.44 102 LEU A C 1
ATOM 779 O O . LEU A 1 102 ? -8.893 -5.310 8.996 1.00 82.44 102 LEU A O 1
ATOM 783 N N . LEU A 1 103 ? -7.697 -6.867 7.917 1.00 81.94 103 LEU A N 1
ATOM 784 C CA . LEU A 1 103 ? -8.733 -7.891 8.010 1.00 81.94 103 LEU A CA 1
ATOM 785 C C . LEU A 1 103 ? -8.946 -8.349 9.460 1.00 81.94 103 LEU A C 1
ATOM 787 O O . LEU A 1 103 ? -10.065 -8.272 9.977 1.00 81.94 103 LEU A O 1
ATOM 791 N N . THR A 1 104 ? -7.872 -8.767 10.134 1.00 75.50 104 THR A N 1
ATOM 792 C CA . THR A 1 104 ? -7.893 -9.239 11.530 1.00 75.50 104 THR A CA 1
ATOM 793 C C . THR A 1 104 ? -8.124 -8.100 12.528 1.00 75.50 104 THR A C 1
ATOM 795 O O . THR A 1 104 ? -8.545 -8.336 13.664 1.00 75.50 104 THR A O 1
ATOM 798 N N . GLY A 1 105 ? -7.867 -6.853 12.119 1.00 69.25 105 GLY A N 1
ATOM 799 C CA . GLY A 1 105 ? -7.904 -5.691 13.002 1.00 69.25 105 GLY A CA 1
ATOM 800 C C . GLY A 1 105 ? -6.818 -5.743 14.079 1.00 69.25 105 GLY A C 1
ATOM 801 O O . GLY A 1 105 ? -7.074 -5.307 15.203 1.00 69.25 105 GLY A O 1
ATOM 802 N N . THR A 1 106 ? -5.664 -6.344 13.761 1.00 67.69 106 THR A N 1
ATOM 803 C CA . THR A 1 106 ? -4.429 -6.307 14.561 1.00 67.69 106 THR A CA 1
ATOM 804 C C . THR A 1 106 ? -3.488 -5.259 13.978 1.00 67.69 106 THR A C 1
ATOM 806 O O . THR A 1 106 ? -3.186 -5.314 12.790 1.00 67.69 106 THR A O 1
ATOM 809 N N . ALA A 1 107 ? -2.996 -4.333 14.795 1.00 71.62 107 ALA A N 1
ATOM 810 C CA . ALA A 1 107 ? -2.184 -3.194 14.389 1.00 71.62 107 ALA A CA 1
ATOM 811 C C . ALA A 1 107 ? -2.794 -2.437 13.193 1.00 71.62 107 ALA A C 1
ATOM 813 O O . ALA A 1 107 ? -2.100 -2.082 12.238 1.00 71.62 107 ALA A O 1
ATOM 814 N N . THR A 1 108 ? -4.102 -2.166 13.246 1.00 73.19 108 THR A N 1
ATOM 815 C CA . THR A 1 108 ? -4.890 -1.577 12.144 1.00 73.19 108 THR A CA 1
ATOM 816 C C . THR A 1 108 ? -4.251 -0.290 11.613 1.00 73.19 108 THR A C 1
ATOM 818 O O . THR A 1 108 ? -4.264 -0.026 10.413 1.00 73.19 108 THR A O 1
ATOM 821 N N . ARG A 1 109 ? -3.644 0.506 12.502 1.00 74.88 109 ARG A N 1
ATOM 822 C CA . ARG A 1 109 ? -2.934 1.742 12.145 1.0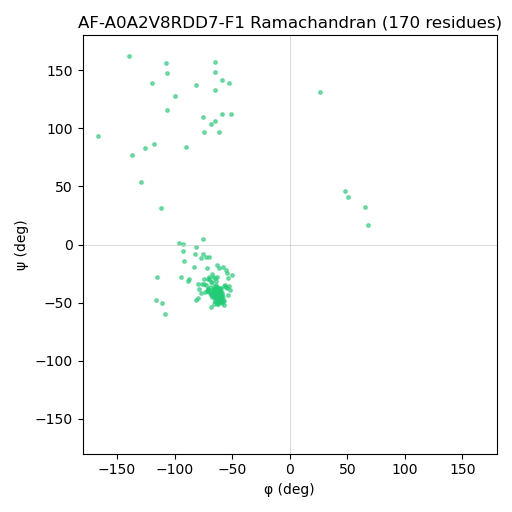0 74.88 109 ARG A CA 1
ATOM 823 C C . ARG A 1 109 ? -1.632 1.478 11.395 1.00 74.88 109 ARG A C 1
ATOM 825 O O . ARG A 1 109 ? -1.344 2.182 10.435 1.00 74.88 109 ARG A O 1
ATOM 832 N N . ALA A 1 110 ? -0.863 0.473 11.807 1.00 78.25 110 ALA A N 1
ATOM 833 C CA . ALA A 1 110 ? 0.357 0.086 11.106 1.00 78.25 110 ALA A CA 1
ATOM 834 C C . ALA A 1 110 ? 0.024 -0.501 9.727 1.00 78.25 110 ALA A C 1
ATOM 836 O O . ALA A 1 110 ? 0.598 -0.067 8.734 1.00 78.25 110 ALA A O 1
ATOM 837 N N . GLY A 1 111 ? -0.967 -1.396 9.645 1.00 82.38 111 GLY A N 1
ATOM 838 C CA . GLY A 1 111 ? -1.444 -1.952 8.374 1.00 82.38 111 GLY A CA 1
ATOM 839 C C . GLY A 1 111 ? -1.964 -0.880 7.414 1.00 82.38 111 GLY A C 1
ATOM 840 O O . GLY A 1 111 ? -1.582 -0.859 6.247 1.00 82.38 111 GLY A O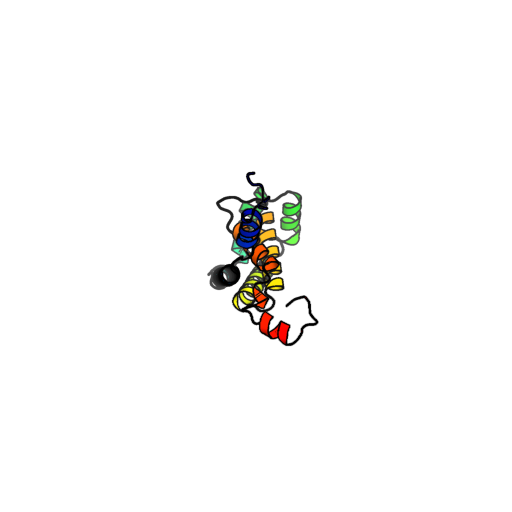 1
ATOM 841 N N . ALA A 1 112 ? -2.760 0.072 7.916 1.00 82.62 112 ALA A N 1
ATOM 842 C CA . ALA A 1 112 ? -3.219 1.215 7.129 1.00 82.62 112 ALA A CA 1
ATOM 843 C C . ALA A 1 112 ? -2.057 2.105 6.659 1.00 82.62 112 ALA A C 1
ATOM 845 O O . ALA A 1 112 ? -2.059 2.539 5.511 1.00 82.62 112 ALA A O 1
ATOM 846 N N . ALA A 1 113 ? -1.051 2.351 7.504 1.00 84.06 113 ALA A N 1
ATOM 847 C CA . ALA A 1 113 ? 0.128 3.129 7.125 1.00 84.06 113 ALA A CA 1
ATOM 848 C C . ALA A 1 113 ? 0.969 2.426 6.045 1.00 84.06 113 ALA A C 1
ATOM 850 O O . ALA A 1 113 ? 1.412 3.081 5.103 1.00 84.06 113 ALA A O 1
ATOM 851 N N . VAL A 1 114 ? 1.144 1.103 6.141 1.00 87.88 114 VAL A N 1
ATOM 852 C CA . VAL A 1 114 ? 1.824 0.301 5.109 1.00 87.88 114 VAL A CA 1
ATOM 853 C C . VAL A 1 114 ? 1.051 0.351 3.793 1.00 87.88 114 VAL A C 1
ATOM 855 O O . VAL A 1 114 ? 1.648 0.650 2.760 1.00 87.88 114 VAL A O 1
ATOM 858 N N . ALA A 1 115 ? -0.272 0.146 3.825 1.00 86.94 115 ALA A N 1
ATOM 859 C CA . ALA A 1 115 ? -1.113 0.284 2.638 1.00 86.94 115 ALA A CA 1
ATOM 860 C C . ALA A 1 115 ? -0.965 1.687 2.029 1.00 86.94 115 ALA A C 1
ATOM 862 O O . ALA A 1 115 ? -0.615 1.820 0.860 1.00 86.94 115 ALA A O 1
ATOM 863 N N . MET A 1 116 ? -1.131 2.745 2.827 1.00 87.69 116 MET A N 1
ATOM 864 C CA . MET A 1 116 ? -0.955 4.121 2.357 1.00 87.69 116 MET A CA 1
ATOM 865 C C . MET A 1 116 ? 0.408 4.340 1.695 1.00 87.69 116 MET A C 1
ATOM 867 O O . MET A 1 116 ? 0.477 4.971 0.645 1.00 87.69 116 MET A O 1
ATOM 871 N N . PHE A 1 117 ? 1.486 3.816 2.278 1.00 89.12 117 PHE A N 1
ATOM 872 C CA . PHE A 1 117 ? 2.822 3.943 1.707 1.00 89.12 117 PHE A CA 1
ATOM 873 C C . PHE A 1 117 ? 2.951 3.228 0.353 1.00 89.12 117 PHE A C 1
ATOM 875 O O . PHE A 1 117 ? 3.504 3.801 -0.587 1.00 89.12 117 PHE A O 1
ATOM 882 N N . LEU A 1 118 ? 2.420 2.010 0.222 1.00 88.25 118 LEU A N 1
ATOM 883 C CA . LEU A 1 118 ? 2.441 1.252 -1.035 1.00 88.25 118 LEU A CA 1
ATOM 884 C C . LEU A 1 118 ? 1.652 1.962 -2.138 1.00 88.25 118 LEU A C 1
ATOM 886 O O . LEU A 1 118 ? 2.194 2.228 -3.211 1.00 88.25 118 LEU A O 1
ATOM 890 N N . PHE A 1 119 ? 0.408 2.350 -1.855 1.00 88.00 119 PHE A N 1
ATOM 891 C CA . PHE A 1 119 ? -0.436 3.023 -2.844 1.00 88.00 119 PHE A CA 1
ATOM 892 C C . PHE A 1 119 ? 0.085 4.411 -3.203 1.00 88.00 119 PHE A C 1
ATOM 894 O O . PHE A 1 119 ? -0.004 4.807 -4.362 1.00 88.00 119 PHE A O 1
ATOM 901 N N . LEU A 1 120 ? 0.724 5.121 -2.269 1.00 86.69 120 LEU A N 1
ATOM 902 C CA . LEU A 1 120 ? 1.416 6.367 -2.591 1.00 86.69 120 LEU A CA 1
ATOM 903 C C . LEU A 1 120 ? 2.572 6.137 -3.577 1.00 86.69 120 LEU A C 1
ATOM 905 O O . LEU A 1 120 ? 2.728 6.911 -4.520 1.00 86.69 120 LEU A O 1
ATOM 909 N N . ASN A 1 121 ? 3.356 5.066 -3.407 1.00 87.94 121 ASN A N 1
ATOM 910 C CA . ASN A 1 121 ? 4.401 4.705 -4.369 1.00 87.94 121 ASN A CA 1
ATOM 911 C C . ASN A 1 121 ? 3.813 4.359 -5.743 1.00 87.94 121 ASN A C 1
ATOM 913 O O . ASN A 1 121 ? 4.335 4.816 -6.758 1.00 87.94 121 ASN A O 1
ATOM 917 N N . PHE A 1 122 ? 2.695 3.632 -5.801 1.00 85.81 122 PHE A N 1
ATOM 918 C CA . PHE A 1 122 ? 2.011 3.363 -7.071 1.00 85.81 122 PHE A CA 1
ATOM 919 C C . PHE A 1 122 ? 1.481 4.633 -7.736 1.00 85.81 122 PHE A C 1
ATOM 921 O O . PHE A 1 122 ? 1.647 4.805 -8.943 1.00 85.81 122 PHE A O 1
ATOM 928 N N . MET A 1 123 ? 0.917 5.562 -6.963 1.00 85.25 123 MET A N 1
ATOM 929 C CA . MET A 1 123 ? 0.467 6.862 -7.466 1.00 85.25 123 MET A CA 1
ATOM 930 C C . MET A 1 123 ? 1.631 7.691 -8.024 1.00 85.25 123 MET A C 1
ATOM 932 O O . MET A 1 123 ? 1.501 8.285 -9.098 1.00 85.25 123 MET A O 1
ATOM 936 N N . LEU A 1 124 ? 2.784 7.690 -7.344 1.00 85.62 124 LEU A N 1
ATOM 937 C CA . LEU A 1 124 ? 4.013 8.335 -7.820 1.00 85.62 124 LEU A CA 1
ATOM 938 C C . LEU A 1 124 ? 4.544 7.676 -9.099 1.00 85.62 124 LEU A C 1
ATOM 940 O O . LEU A 1 124 ? 4.875 8.382 -10.053 1.00 85.62 124 LEU A O 1
ATOM 944 N N . ALA A 1 125 ? 4.552 6.341 -9.159 1.00 82.81 125 ALA A N 1
ATOM 945 C CA . ALA A 1 125 ? 4.956 5.586 -10.344 1.00 82.81 125 ALA A CA 1
ATOM 946 C C . ALA A 1 125 ? 4.025 5.845 -11.538 1.00 82.81 125 ALA A C 1
ATOM 948 O O . ALA A 1 125 ? 4.482 5.973 -12.669 1.00 82.81 125 ALA A O 1
ATOM 949 N N . LYS A 1 126 ? 2.717 5.983 -11.299 1.00 82.25 126 LYS A N 1
ATOM 950 C CA . LYS A 1 126 ? 1.733 6.338 -12.334 1.00 82.25 126 LYS A CA 1
ATOM 951 C C . LYS A 1 126 ? 1.755 7.824 -12.703 1.00 82.25 126 LYS A C 1
ATOM 953 O O . LYS A 1 126 ? 1.108 8.194 -13.681 1.00 82.25 126 LYS A O 1
ATOM 958 N N . GLY A 1 127 ? 2.445 8.666 -11.930 1.00 77.69 127 GLY A N 1
ATOM 959 C CA . GLY A 1 127 ? 2.445 10.122 -12.095 1.00 77.69 127 GLY A CA 1
ATOM 960 C C . GLY A 1 127 ? 1.104 10.789 -11.772 1.00 77.69 127 GLY A C 1
ATOM 961 O O . GLY A 1 127 ? 0.867 11.925 -12.174 1.00 77.69 127 GLY A O 1
ATOM 962 N N . ARG A 1 128 ? 0.201 10.096 -11.067 1.00 75.31 128 ARG A N 1
ATOM 963 C CA . ARG A 1 128 ? -1.174 10.547 -10.801 1.00 75.31 128 ARG A CA 1
ATOM 964 C C . ARG A 1 128 ? -1.390 10.707 -9.302 1.00 75.31 128 ARG A C 1
ATOM 966 O O . ARG A 1 128 ? -1.860 9.796 -8.630 1.00 75.31 128 ARG A O 1
ATOM 973 N N . LEU A 1 129 ? -1.038 11.883 -8.785 1.00 63.62 129 LEU A N 1
ATOM 974 C CA . LEU A 1 129 ? -1.159 12.196 -7.356 1.00 63.62 129 LEU A CA 1
ATOM 975 C C . LEU A 1 129 ? -2.561 12.658 -6.929 1.00 63.62 129 LEU A C 1
ATOM 977 O O . LEU A 1 129 ? -2.883 12.590 -5.748 1.00 63.62 129 LEU A O 1
ATOM 981 N N . PHE A 1 130 ? -3.395 13.114 -7.866 1.00 60.03 130 PHE A N 1
ATOM 982 C CA . PHE A 1 130 ? -4.748 13.604 -7.588 1.00 60.03 130 PHE A CA 1
ATOM 983 C C . PHE A 1 130 ? -5.836 12.635 -8.060 1.00 60.03 130 PHE A C 1
ATOM 985 O O . PHE A 1 130 ? -5.618 11.826 -8.963 1.00 60.03 130 PHE A O 1
ATOM 992 N N . TRP A 1 131 ? -7.014 12.744 -7.430 1.00 55.75 131 TRP A N 1
ATOM 993 C CA . TRP A 1 131 ? -8.211 11.957 -7.728 1.00 55.75 131 TRP A CA 1
ATOM 994 C C . TRP A 1 131 ? -8.538 12.005 -9.225 1.00 55.75 131 TRP A C 1
ATOM 996 O O . TRP A 1 131 ? -8.908 13.048 -9.762 1.00 55.75 131 TRP A O 1
ATOM 1006 N N . SER A 1 132 ? -8.398 10.859 -9.886 1.00 57.81 132 SER A N 1
ATOM 1007 C CA . SER A 1 132 ? -8.837 10.628 -11.258 1.00 57.81 132 SER A CA 1
ATOM 1008 C C . SER A 1 132 ? -9.866 9.494 -11.219 1.00 57.81 132 SER A C 1
ATOM 1010 O O . SER A 1 132 ? -9.646 8.549 -10.459 1.00 57.81 132 SER A O 1
ATOM 1012 N N . PRO A 1 133 ? -10.975 9.563 -11.979 1.00 52.38 133 PRO A N 1
ATOM 1013 C CA . PRO A 1 133 ? -12.053 8.568 -11.926 1.00 52.38 133 PRO A CA 1
ATOM 1014 C C . PRO A 1 133 ? -11.605 7.112 -12.140 1.00 52.38 133 PRO A C 1
ATOM 1016 O O . PRO A 1 133 ? -12.255 6.210 -11.627 1.00 52.38 133 PRO A O 1
ATOM 1019 N N . ASP A 1 134 ? -10.472 6.897 -12.819 1.00 58.38 134 ASP A N 1
ATOM 1020 C CA . ASP A 1 134 ? -9.900 5.570 -13.095 1.00 58.38 134 ASP A CA 1
ATOM 1021 C C . ASP A 1 134 ? -8.816 5.126 -12.087 1.00 58.38 134 ASP A C 1
ATOM 1023 O O . ASP A 1 134 ? -8.204 4.070 -12.246 1.00 58.38 134 ASP A O 1
ATOM 1027 N N . SER A 1 135 ? -8.507 5.935 -11.068 1.00 64.75 135 SER A N 1
ATOM 1028 C CA . SER A 1 135 ? -7.417 5.652 -10.124 1.00 64.75 135 SER A CA 1
ATOM 1029 C C . SER A 1 135 ? -7.904 4.835 -8.925 1.00 64.75 135 SER A C 1
ATOM 1031 O O . SER A 1 135 ? -8.154 5.384 -7.850 1.00 64.75 135 SER A O 1
ATOM 1033 N N . GLU A 1 136 ? -7.962 3.513 -9.087 1.00 72.94 136 GLU A N 1
ATOM 1034 C CA . GLU A 1 136 ? -8.208 2.558 -7.992 1.00 72.94 136 GLU A CA 1
ATOM 1035 C C . GLU A 1 136 ? -7.252 2.792 -6.803 1.00 72.94 136 GLU A C 1
ATOM 1037 O O . GLU A 1 136 ? -7.674 2.810 -5.647 1.00 72.94 136 GLU A O 1
ATOM 1042 N N . ASP A 1 137 ? -5.984 3.115 -7.084 1.00 78.56 137 ASP A N 1
ATOM 1043 C CA . ASP A 1 137 ? -4.957 3.350 -6.058 1.00 78.56 137 ASP A CA 1
ATOM 1044 C C . ASP A 1 137 ? -5.293 4.522 -5.128 1.00 78.56 137 ASP A C 1
ATOM 1046 O O . ASP A 1 137 ? -5.035 4.468 -3.925 1.00 78.56 137 ASP A O 1
ATOM 1050 N N . ALA A 1 138 ? -5.885 5.589 -5.676 1.00 75.44 138 ALA A N 1
ATOM 1051 C CA . ALA A 1 138 ? -6.261 6.762 -4.896 1.00 75.44 138 ALA A CA 1
ATOM 1052 C C . ALA A 1 138 ? -7.423 6.424 -3.955 1.00 75.44 138 ALA A C 1
ATOM 1054 O O . ALA A 1 138 ? -7.406 6.815 -2.788 1.00 75.44 138 ALA A O 1
ATOM 1055 N N . ALA A 1 139 ? -8.403 5.649 -4.431 1.00 78.06 139 ALA A N 1
ATOM 1056 C CA . ALA A 1 139 ? -9.511 5.184 -3.603 1.00 78.06 139 ALA A CA 1
ATOM 1057 C C . ALA A 1 139 ? -9.010 4.322 -2.435 1.00 78.06 139 ALA A C 1
ATOM 1059 O O . ALA A 1 139 ? -9.435 4.532 -1.294 1.00 78.06 139 ALA A O 1
ATOM 1060 N N . VAL A 1 140 ? -8.059 3.417 -2.688 1.00 80.12 140 VAL A N 1
ATOM 1061 C CA . VAL A 1 140 ? -7.445 2.590 -1.641 1.00 80.12 140 VAL A CA 1
ATOM 1062 C C . VAL A 1 140 ? -6.629 3.442 -0.664 1.00 80.12 140 VAL A C 1
ATOM 1064 O O . VAL A 1 140 ? -6.786 3.287 0.548 1.00 80.12 140 VAL A O 1
ATOM 1067 N N . PHE A 1 141 ? -5.839 4.404 -1.152 1.00 84.00 141 PHE A N 1
ATOM 1068 C CA . PHE A 1 141 ? -5.070 5.330 -0.313 1.00 84.00 141 PHE A CA 1
ATOM 1069 C C . PHE A 1 141 ? -5.964 6.151 0.626 1.00 84.00 141 PHE A C 1
ATOM 1071 O O . PHE A 1 141 ? -5.725 6.192 1.835 1.00 84.00 141 PHE A O 1
ATOM 1078 N N . PHE A 1 142 ? -7.017 6.782 0.098 1.00 81.19 142 PHE A N 1
ATOM 1079 C CA . PHE A 1 142 ? -7.938 7.580 0.912 1.00 81.19 142 PHE A CA 1
ATOM 1080 C C . PHE A 1 142 ? -8.732 6.712 1.884 1.00 81.19 142 PHE A C 1
ATOM 1082 O O . PHE A 1 142 ? -8.921 7.098 3.037 1.00 81.19 142 PHE A O 1
ATOM 1089 N N . SER A 1 143 ? -9.146 5.517 1.467 1.00 79.94 143 SER A N 1
ATOM 1090 C CA . SER A 1 143 ? -9.834 4.578 2.354 1.00 79.94 143 SER A CA 1
ATOM 1091 C C . SER A 1 143 ? -8.914 4.112 3.489 1.00 79.94 143 SER A C 1
ATOM 1093 O O . SER A 1 143 ? -9.346 4.033 4.643 1.00 79.94 143 SER A O 1
ATOM 1095 N N . ALA A 1 144 ? -7.633 3.863 3.198 1.00 79.38 144 ALA A N 1
ATOM 1096 C CA . ALA A 1 144 ? -6.624 3.532 4.199 1.00 79.38 144 ALA A CA 1
ATOM 1097 C C . ALA A 1 144 ? -6.357 4.717 5.144 1.00 79.38 144 ALA A C 1
ATOM 1099 O O . ALA A 1 144 ? -6.295 4.519 6.356 1.00 79.38 144 ALA A O 1
ATOM 1100 N N . LEU A 1 145 ? -6.311 5.951 4.631 1.00 81.94 145 LEU A N 1
ATOM 1101 C CA . LEU A 1 145 ? -6.215 7.170 5.441 1.00 81.94 145 LEU A CA 1
ATOM 1102 C C . LEU A 1 145 ? -7.420 7.325 6.379 1.00 81.94 145 LEU A C 1
ATOM 1104 O O . LEU A 1 145 ? -7.255 7.619 7.563 1.00 81.94 145 LEU A O 1
ATOM 1108 N N . VAL A 1 146 ? -8.632 7.077 5.883 1.00 79.56 146 VAL A N 1
ATOM 1109 C CA . VAL A 1 146 ? -9.852 7.083 6.702 1.00 79.56 146 VAL A CA 1
ATOM 1110 C C . VAL A 1 146 ? -9.789 5.996 7.778 1.00 79.56 146 VAL A C 1
ATOM 1112 O O . VAL A 1 146 ? -10.152 6.256 8.925 1.00 79.56 146 VAL A O 1
ATOM 1115 N N . CYS A 1 147 ? -9.274 4.805 7.463 1.00 73.81 147 CYS A N 1
ATOM 1116 C CA . CYS A 1 147 ? -9.070 3.741 8.451 1.00 73.81 147 CYS A CA 1
ATOM 1117 C C . CYS A 1 147 ? -8.006 4.107 9.500 1.00 73.81 147 CYS A C 1
ATOM 1119 O O . CYS A 1 147 ? -8.192 3.812 10.686 1.00 73.81 147 CYS A O 1
ATOM 1121 N N . LEU A 1 148 ? -6.931 4.786 9.085 1.00 75.38 148 LEU A N 1
ATOM 1122 C CA . LEU A 1 148 ? -5.861 5.272 9.956 1.00 75.38 148 LEU A CA 1
ATOM 1123 C C . LEU A 1 148 ? -6.377 6.333 10.940 1.00 75.38 148 LEU A C 1
ATOM 1125 O O . LEU A 1 148 ? -6.127 6.233 12.142 1.00 75.38 148 LEU A O 1
ATOM 1129 N N . LEU A 1 149 ? -7.119 7.327 10.441 1.00 71.69 149 LEU A N 1
ATOM 1130 C CA . LEU A 1 149 ? -7.661 8.435 11.237 1.00 71.69 149 LEU A CA 1
ATOM 1131 C C . LEU A 1 149 ? -8.883 8.023 12.072 1.00 71.69 149 LEU A C 1
ATOM 1133 O O . LEU A 1 149 ? -9.074 8.509 13.186 1.00 71.69 149 LEU A O 1
ATOM 1137 N N . GLY A 1 150 ? -9.705 7.108 11.556 1.00 64.19 150 GLY A N 1
ATOM 1138 C CA . GLY A 1 150 ? -10.952 6.667 12.181 1.00 64.19 150 GLY A CA 1
ATOM 1139 C C . GLY A 1 150 ? -10.774 5.779 13.416 1.00 64.19 150 GLY A C 1
ATOM 1140 O O . GLY A 1 150 ? -11.746 5.540 14.133 1.00 64.19 150 GLY A O 1
ATOM 1141 N N . ALA A 1 151 ? -9.556 5.294 13.693 1.00 57.41 151 ALA A N 1
ATOM 1142 C CA . ALA A 1 151 ? -9.247 4.389 14.805 1.00 57.41 151 ALA A CA 1
ATOM 1143 C C . ALA A 1 151 ? -10.183 3.159 14.872 1.00 57.41 151 ALA A C 1
ATOM 1145 O O . ALA A 1 151 ? -10.617 2.749 15.954 1.00 57.41 151 ALA A O 1
ATOM 1146 N N . ALA A 1 152 ? -10.497 2.568 13.712 1.00 50.97 152 ALA A N 1
ATOM 1147 C CA . ALA A 1 152 ? -11.440 1.452 13.574 1.00 50.97 152 ALA A CA 1
ATOM 1148 C C . ALA A 1 152 ? -11.025 0.175 14.344 1.00 50.97 152 ALA A C 1
ATOM 1150 O O . ALA A 1 152 ? -11.877 -0.659 14.652 1.00 50.97 152 ALA A O 1
ATOM 1151 N N . GLY A 1 153 ? -9.741 0.032 14.703 1.00 49.16 153 GLY A N 1
ATOM 1152 C CA . GLY A 1 153 ? -9.219 -1.078 15.516 1.00 49.16 153 GLY A CA 1
ATOM 1153 C C . GLY A 1 153 ? -9.725 -1.098 16.967 1.00 49.16 153 GLY A C 1
ATOM 1154 O O . GLY A 1 153 ? -9.904 -2.168 17.542 1.00 49.16 153 GLY A O 1
ATOM 1155 N N . ARG A 1 154 ? -10.071 0.062 17.551 1.00 49.53 154 ARG A N 1
ATOM 1156 C CA . ARG A 1 154 ? -10.393 0.180 18.992 1.00 49.53 154 ARG A CA 1
ATOM 1157 C C . ARG A 1 154 ? -11.766 -0.346 19.417 1.00 49.53 154 ARG A C 1
ATOM 1159 O O . ARG A 1 154 ? -12.047 -0.384 20.611 1.00 49.53 154 ARG A O 1
ATOM 1166 N N . MET A 1 155 ? -12.636 -0.719 18.480 1.00 47.28 155 MET A N 1
ATOM 1167 C CA . MET A 1 155 ? -13.947 -1.288 18.813 1.00 47.28 155 MET A CA 1
ATOM 1168 C C . MET A 1 155 ? -14.004 -2.782 18.498 1.00 47.28 155 MET A C 1
ATOM 1170 O O . MET A 1 155 ? -14.232 -3.562 19.417 1.00 47.28 155 MET A O 1
ATOM 1174 N N . TRP A 1 156 ? -13.796 -3.182 17.238 1.00 46.50 156 TRP A N 1
ATOM 1175 C CA . TRP A 1 156 ? -14.018 -4.555 16.745 1.00 46.50 156 TRP A CA 1
ATOM 1176 C C . TRP A 1 156 ? -12.788 -5.089 15.979 1.00 46.50 156 TRP A C 1
ATOM 1178 O O . TRP A 1 156 ? -12.858 -5.485 14.812 1.00 46.50 156 TRP A O 1
ATOM 1188 N N . GLY A 1 157 ? -11.623 -5.033 16.616 1.00 52.41 157 GLY A N 1
ATOM 1189 C CA . GLY A 1 157 ? -10.383 -5.678 16.176 1.00 52.41 157 GLY A CA 1
ATOM 1190 C C . GLY A 1 157 ? -9.663 -6.264 17.386 1.00 52.41 157 GLY A C 1
ATOM 1191 O O . GLY A 1 157 ? -9.959 -5.876 18.521 1.00 52.41 157 GLY A O 1
ATOM 1192 N N . LEU A 1 158 ? -8.720 -7.184 17.173 1.00 53.41 158 LEU A N 1
ATOM 1193 C CA . LEU A 1 158 ? -7.843 -7.652 18.255 1.00 53.41 158 LEU A CA 1
ATOM 1194 C C . LEU A 1 158 ? -7.112 -6.484 18.945 1.00 53.41 158 LEU A C 1
ATOM 1196 O O . LEU A 1 158 ? -6.770 -6.609 20.116 1.00 53.41 158 LEU A O 1
ATOM 1200 N N . ASP A 1 159 ? -6.968 -5.337 18.276 1.00 54.62 159 ASP A N 1
ATOM 1201 C CA . ASP A 1 159 ? -6.507 -4.069 18.855 1.00 54.62 159 ASP A CA 1
ATOM 1202 C C . ASP A 1 159 ? -7.334 -3.616 20.067 1.00 54.62 159 ASP A C 1
ATOM 1204 O O . ASP A 1 159 ? -6.771 -3.142 21.046 1.00 54.62 159 ASP A O 1
ATOM 1208 N N . ALA A 1 160 ? -8.653 -3.832 20.089 1.00 54.94 160 ALA A N 1
ATOM 1209 C CA . ALA A 1 160 ? -9.480 -3.533 21.261 1.00 54.94 160 ALA A CA 1
ATOM 1210 C C . ALA A 1 160 ? -9.177 -4.472 22.447 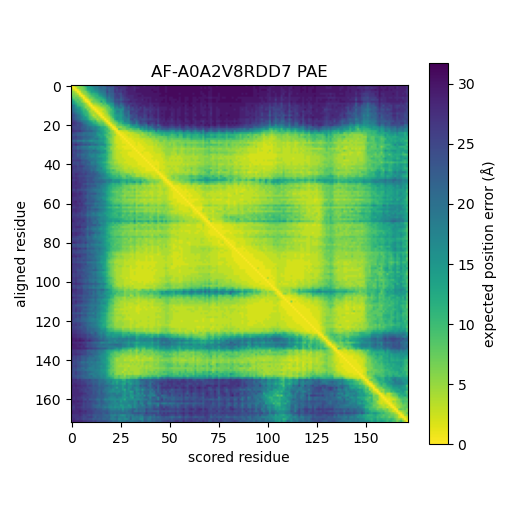1.00 54.94 160 ALA A C 1
ATOM 1212 O O . ALA A 1 160 ? -9.270 -4.066 23.609 1.00 54.94 160 ALA A O 1
ATOM 1213 N N . TYR A 1 161 ? -8.799 -5.724 22.165 1.00 53.88 161 TYR A N 1
ATOM 1214 C CA . TYR A 1 161 ? -8.389 -6.703 23.175 1.00 53.88 161 TYR A CA 1
ATOM 1215 C C . TYR A 1 161 ? -6.957 -6.432 23.668 1.00 53.88 161 TYR A C 1
ATOM 1217 O O . TYR A 1 161 ? -6.709 -6.445 24.876 1.00 53.88 161 TYR A O 1
ATOM 1225 N N . LEU A 1 162 ? -6.031 -6.095 22.765 1.00 54.72 162 LEU A N 1
ATOM 1226 C CA . LEU A 1 162 ? -4.647 -5.755 23.099 1.00 54.72 162 LEU A CA 1
ATOM 1227 C C . LEU A 1 162 ? -4.525 -4.392 23.786 1.00 54.72 162 LEU A C 1
ATOM 1229 O O . LEU A 1 162 ? -3.807 -4.308 24.775 1.00 54.72 162 LEU A O 1
ATOM 1233 N N . ALA A 1 163 ? -5.274 -3.366 23.375 1.00 56.91 163 ALA A N 1
ATOM 1234 C CA . ALA A 1 163 ? -5.305 -2.066 24.054 1.00 56.91 163 ALA A CA 1
ATOM 1235 C C . ALA A 1 163 ? -5.873 -2.167 25.481 1.00 56.91 163 ALA A C 1
ATOM 1237 O O . ALA A 1 163 ? -5.441 -1.443 26.376 1.00 56.91 163 ALA A O 1
ATOM 1238 N N . ARG A 1 164 ? -6.802 -3.106 25.728 1.00 58.62 164 ARG A N 1
ATOM 1239 C CA . ARG A 1 164 ? -7.263 -3.439 27.089 1.00 58.62 164 ARG A CA 1
ATOM 1240 C C . ARG A 1 164 ? -6.195 -4.157 27.917 1.00 58.62 164 ARG A C 1
ATOM 1242 O O . ARG A 1 164 ? -6.200 -4.029 29.138 1.00 58.62 164 ARG A O 1
ATOM 1249 N N . ARG A 1 165 ? -5.303 -4.919 27.278 1.00 61.94 165 ARG A N 1
ATOM 1250 C CA . ARG A 1 165 ? -4.245 -5.696 27.943 1.00 61.94 165 ARG A CA 1
ATOM 1251 C C . ARG A 1 165 ? -2.951 -4.890 28.147 1.00 61.94 165 ARG A C 1
ATOM 1253 O O . ARG A 1 165 ? -2.278 -5.111 29.147 1.00 61.94 165 ARG A O 1
ATOM 1260 N N . TRP A 1 166 ? -2.635 -3.956 27.248 1.00 58.53 166 TRP A N 1
ATOM 1261 C CA . TRP A 1 166 ? -1.411 -3.141 27.233 1.00 58.53 166 TRP A CA 1
ATOM 1262 C C . TRP A 1 166 ? -1.722 -1.666 26.895 1.00 58.53 166 TRP A C 1
ATOM 1264 O O . TRP A 1 166 ? -1.457 -1.212 25.780 1.00 58.53 166 TRP A O 1
ATOM 1274 N N . PRO A 1 167 ? -2.252 -0.884 27.855 1.00 56.78 167 PRO A N 1
ATOM 1275 C CA . PRO A 1 167 ? -2.686 0.500 27.624 1.00 56.78 167 PRO A CA 1
ATOM 1276 C C . PRO A 1 167 ? -1.540 1.501 27.381 1.00 56.78 167 PRO A C 1
ATOM 1278 O O . PRO A 1 167 ? -1.792 2.635 26.988 1.00 56.78 167 PRO A O 1
ATOM 1281 N N . ALA A 1 168 ? -0.285 1.107 27.617 1.00 52.03 168 ALA A N 1
ATOM 1282 C CA . ALA A 1 168 ? 0.883 1.987 27.533 1.00 52.03 168 ALA A CA 1
ATOM 1283 C C . ALA A 1 168 ? 1.431 2.196 26.106 1.00 52.03 168 ALA A C 1
ATOM 1285 O O . ALA A 1 168 ? 2.319 3.025 25.916 1.00 52.03 168 ALA A O 1
ATOM 1286 N N . ILE A 1 169 ? 0.944 1.457 25.102 1.00 55.00 169 ILE A N 1
ATOM 1287 C CA . ILE A 1 169 ? 1.497 1.500 23.742 1.00 55.00 169 ILE A CA 1
ATOM 1288 C C . ILE A 1 169 ? 0.528 2.265 22.823 1.00 55.00 169 ILE A C 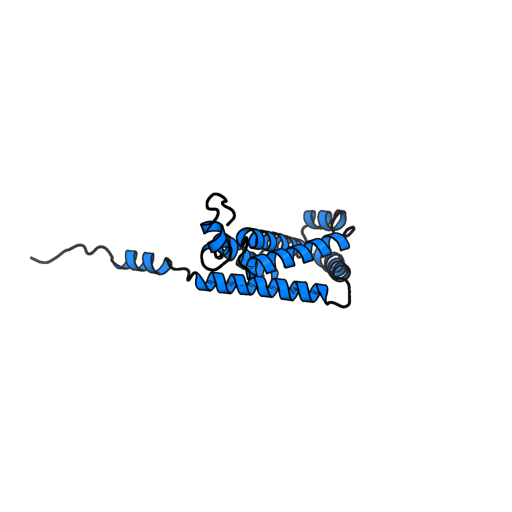1
ATOM 1290 O O . ILE A 1 169 ? -0.570 1.773 22.562 1.00 55.00 169 ILE A O 1
ATOM 1294 N N . PRO A 1 170 ? 0.919 3.430 22.269 1.00 55.94 170 PRO A N 1
ATOM 1295 C CA . PRO A 1 170 ? 0.036 4.287 21.474 1.00 55.94 170 PRO A CA 1
ATOM 1296 C C . PRO A 1 170 ? -0.234 3.761 20.056 1.00 55.94 170 PRO A C 1
ATOM 1298 O O . PRO A 1 170 ? -0.838 4.476 19.261 1.00 55.94 170 PRO A O 1
ATOM 1301 N N . PHE A 1 171 ? 0.249 2.565 19.709 1.00 50.34 171 PHE A N 1
ATOM 1302 C CA . PHE A 1 171 ? 0.134 1.960 18.378 1.00 50.34 171 PHE A CA 1
ATOM 1303 C C . PHE A 1 171 ? -1.105 1.064 18.199 1.00 50.34 171 PHE A C 1
ATOM 1305 O O . PHE A 1 171 ? -1.444 0.767 17.052 1.00 50.34 171 PHE A O 1
ATOM 1312 N N . TRP A 1 172 ? -1.783 0.685 19.289 1.00 41.53 172 TRP A N 1
ATOM 1313 C CA . TRP A 1 172 ? -3.036 -0.086 19.273 1.00 41.53 172 TRP A CA 1
ATOM 1314 C C . TRP A 1 172 ? -4.276 0.817 19.145 1.00 41.53 172 TRP A C 1
ATOM 1316 O O . TRP A 1 172 ? -4.238 1.980 19.618 1.00 41.53 172 TRP A O 1
#

pLDDT: mean 74.76, std 14.89, range [41.53, 91.5]

Sequence (172 aa):
MRMSHDSLPSDAFAARAAFRYVPRALLVILRVHLGVILLVTDLGKMTARAPFSAEMLGFLEGYAMRNASGAYQHFLQQLVIPHAALFSYLVMAGELVAGLSLLTGTATRAGAAVAMFLFLNFMLAKGRLFWSPDSEDAAVFFSALVCLLGAAGRMWGLDAYLARRWPAIPFW

Mean predicted aligned error: 11.92 Å

Solvent-accessible surface area (backbone atoms only — not comparable to full-atom values): 9096 Å² total; per-residue (Å²): 136,84,84,82,82,84,75,74,70,66,62,64,57,52,60,62,55,71,72,68,65,76,60,64,65,57,45,43,50,52,32,38,50,51,10,48,51,32,39,54,54,38,49,50,48,71,68,41,95,57,63,50,31,59,57,52,44,51,43,40,69,66,48,20,65,75,44,22,50,73,73,56,36,52,50,38,64,72,52,42,61,81,36,26,59,60,52,40,52,52,50,44,52,42,34,43,51,16,10,49,16,27,51,60,10,40,41,27,45,56,14,19,50,46,42,30,53,52,30,50,50,52,25,47,40,58,44,48,87,65,94,46,101,84,42,65,50,52,56,52,27,53,52,23,48,49,38,41,74,64,52,42,22,62,74,82,17,52,16,31,57,44,37,72,73,46,74,88,51,91,65,84

Foldseek 3Di:
DDDDDPDDDPVVVVVVVVPPPPPLVVLLVLLQVLLVVLVVVLVCQVPDPDHVLVVQLCCLVPALCVQADPVVNVVCVPPCNVPSVVVSVVLSVLSNQLSVCSNQLPLVLVSLVSLLVSLCNVCNSNNHPDDDVPRPSVVSNVSSVCNNVSVSSCPPHCSVVVCVVCVPDPRD

Radius of gyration: 21.98 Å; Cα contacts (8 Å, |Δi|>4): 197; chains: 1; bounding box: 67×62×48 Å